Protein AF-A0A093ZU34-F1 (afdb_monomer_lite)

Structure (mmCIF, N/CA/C/O backbone):
data_AF-A0A093ZU34-F1
#
_entry.id   AF-A0A093ZU34-F1
#
loop_
_atom_site.group_PDB
_atom_site.id
_atom_site.type_symbol
_atom_site.label_atom_id
_atom_site.label_alt_id
_atom_site.label_comp_id
_atom_site.label_asym_id
_atom_site.label_entity_id
_atom_site.label_seq_id
_atom_site.pdbx_PDB_ins_code
_atom_site.Cartn_x
_atom_site.Cartn_y
_atom_site.Cartn_z
_atom_site.occupancy
_atom_site.B_iso_or_equiv
_atom_site.auth_seq_id
_atom_site.auth_comp_id
_atom_site.auth_asym_id
_atom_site.auth_atom_id
_atom_site.pdbx_PDB_model_num
ATOM 1 N N . MET A 1 1 ? 1.529 19.388 23.151 1.00 49.59 1 MET A N 1
ATOM 2 C CA . MET A 1 1 ? 1.560 17.909 23.102 1.00 49.59 1 MET A CA 1
ATOM 3 C C . MET A 1 1 ? 0.163 17.385 22.819 1.00 49.59 1 MET A C 1
ATOM 5 O O . MET A 1 1 ? -0.771 17.807 23.490 1.00 49.59 1 MET A O 1
ATOM 9 N N . LEU A 1 2 ? 0.013 16.500 21.832 1.00 63.00 2 LEU A N 1
ATOM 10 C CA . LEU A 1 2 ? -1.218 15.735 21.614 1.00 63.00 2 LEU A CA 1
ATOM 11 C C . LEU A 1 2 ? -1.224 14.551 22.593 1.00 63.00 2 LEU A C 1
ATOM 13 O O . LEU A 1 2 ? -0.247 13.815 22.662 1.00 63.00 2 LEU A O 1
ATOM 17 N N . LEU A 1 3 ? -2.292 14.383 23.375 1.00 73.50 3 LEU A N 1
ATOM 18 C CA . LEU A 1 3 ? -2.428 13.232 24.273 1.00 73.50 3 LEU A CA 1
ATOM 19 C C . LEU A 1 3 ? -2.745 11.971 23.445 1.00 73.50 3 LEU A C 1
ATOM 21 O O . LEU A 1 3 ? -3.706 12.021 22.672 1.00 73.50 3 LEU A O 1
ATOM 25 N N . PRO A 1 4 ? -2.044 10.834 23.637 1.00 73.69 4 PRO A N 1
ATOM 26 C CA . PRO A 1 4 ? -2.285 9.593 22.884 1.00 73.69 4 PRO A CA 1
ATOM 27 C C . PRO A 1 4 ? -3.744 9.119 22.922 1.00 73.69 4 PRO A C 1
ATOM 29 O O . PRO A 1 4 ? -4.279 8.611 21.942 1.00 73.69 4 PRO A O 1
ATOM 32 N N . GLN A 1 5 ? -4.435 9.365 24.039 1.00 78.44 5 GLN A N 1
ATOM 33 C CA . GLN A 1 5 ? -5.854 9.041 24.209 1.00 78.44 5 GLN A CA 1
ATOM 34 C C . GLN A 1 5 ? -6.761 9.748 23.190 1.00 78.44 5 GLN A C 1
ATOM 36 O O . GLN A 1 5 ? -7.778 9.188 22.793 1.00 78.44 5 GLN A O 1
ATOM 41 N N . ARG A 1 6 ? -6.395 10.956 22.736 1.00 77.88 6 ARG A N 1
ATOM 42 C CA . ARG A 1 6 ? -7.176 11.709 21.742 1.00 77.88 6 ARG A CA 1
ATOM 43 C C . ARG A 1 6 ? -7.011 11.140 20.335 1.00 77.88 6 ARG A C 1
ATOM 45 O O . ARG A 1 6 ? -7.951 11.210 19.553 1.00 77.88 6 ARG A O 1
ATOM 52 N N . LEU A 1 7 ? -5.854 10.550 20.031 1.00 84.81 7 LEU A N 1
ATOM 53 C CA . LEU A 1 7 ? -5.585 9.936 18.727 1.00 84.81 7 LEU A CA 1
ATOM 54 C C . LEU A 1 7 ? -6.383 8.639 18.536 1.00 84.81 7 LEU A C 1
ATOM 56 O O . LEU A 1 7 ? -6.856 8.367 17.438 1.00 84.81 7 LEU A O 1
ATOM 60 N N . ARG A 1 8 ? -6.673 7.912 19.625 1.00 86.94 8 ARG A N 1
ATOM 61 C CA . ARG A 1 8 ? -7.544 6.723 19.589 1.00 86.94 8 ARG A CA 1
ATOM 62 C C . ARG A 1 8 ? -8.969 7.011 19.119 1.00 86.94 8 ARG A C 1
ATOM 64 O O . ARG A 1 8 ? -9.646 6.088 18.684 1.00 86.94 8 ARG A O 1
ATOM 71 N N . GLY A 1 9 ? -9.450 8.248 19.237 1.00 89.00 9 GLY A N 1
ATOM 72 C CA . GLY A 1 9 ? -10.781 8.633 18.758 1.00 89.00 9 GLY A CA 1
ATOM 73 C C . GLY A 1 9 ? -10.846 8.901 17.251 1.00 89.00 9 GLY A C 1
ATOM 74 O O . GLY A 1 9 ? -11.939 9.057 16.714 1.00 89.00 9 GLY A O 1
ATOM 75 N N . VAL A 1 10 ? -9.700 8.976 16.570 1.00 92.31 10 VAL A N 1
ATOM 76 C CA . VAL A 1 10 ? -9.629 9.277 15.138 1.00 92.31 10 VAL A CA 1
ATOM 77 C C . VAL A 1 10 ? -10.095 8.065 14.335 1.00 92.31 10 VAL A C 1
ATOM 79 O O . VAL A 1 10 ? -9.565 6.967 14.484 1.00 92.31 10 VAL A O 1
ATOM 82 N N . GLN A 1 11 ? -11.083 8.286 13.470 1.00 94.38 11 GLN A N 1
ATOM 83 C CA . GLN A 1 11 ? -11.637 7.259 12.580 1.00 94.38 11 GLN A CA 1
ATOM 84 C C . GLN A 1 11 ? -11.192 7.430 11.124 1.00 94.38 11 GLN A C 1
ATOM 86 O O . GLN A 1 11 ? -11.234 6.467 10.363 1.00 94.38 11 GLN A O 1
ATOM 91 N N . THR A 1 12 ? -10.734 8.623 10.751 1.00 95.94 12 THR A N 1
ATOM 92 C CA . THR A 1 12 ? -10.265 8.941 9.401 1.00 95.94 12 THR A CA 1
ATOM 93 C C . THR A 1 12 ? -8.877 9.548 9.496 1.00 95.94 12 THR A C 1
ATOM 95 O O . THR A 1 12 ? -8.680 10.515 10.234 1.00 95.94 12 THR A O 1
ATOM 98 N N . LEU A 1 13 ? -7.924 8.982 8.763 1.00 94.75 13 LEU A N 1
ATOM 99 C CA . LEU A 1 13 ? -6.542 9.441 8.728 1.00 94.75 13 LEU A CA 1
ATOM 100 C C . LEU A 1 13 ? -6.095 9.579 7.273 1.00 94.75 13 LEU A C 1
ATOM 102 O O . LEU A 1 13 ? -6.147 8.616 6.516 1.00 94.75 13 LEU A O 1
ATOM 106 N N . GLU A 1 14 ? -5.629 10.771 6.910 1.00 94.12 14 GLU A N 1
ATOM 107 C CA . GLU A 1 14 ? -4.932 11.012 5.647 1.00 94.12 14 GLU A CA 1
ATOM 108 C C . GLU A 1 14 ? -3.441 11.206 5.937 1.00 94.12 14 GLU A C 1
ATOM 110 O O . GLU A 1 14 ? -3.052 12.029 6.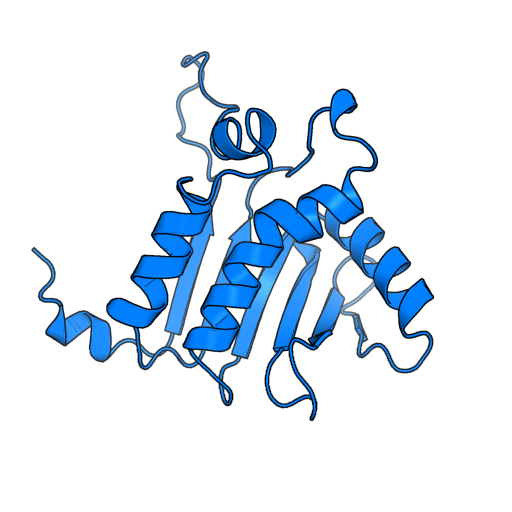771 1.00 94.12 14 GLU A O 1
ATOM 115 N N . MET A 1 15 ? -2.599 10.449 5.243 1.00 89.56 15 MET A N 1
ATOM 116 C CA . MET A 1 15 ? -1.149 10.499 5.349 1.00 89.56 15 MET A CA 1
ATOM 117 C C . MET A 1 15 ? -0.574 10.877 3.993 1.00 89.56 15 MET A C 1
ATOM 119 O O . MET A 1 15 ? -0.652 10.112 3.040 1.00 89.56 15 MET A O 1
ATOM 123 N N . ARG A 1 16 ? 0.040 12.055 3.902 1.00 86.12 16 ARG A N 1
ATOM 124 C CA . ARG A 1 16 ? 0.726 12.493 2.682 1.00 86.12 16 ARG A CA 1
ATOM 125 C C . ARG A 1 16 ? 2.221 12.340 2.848 1.00 86.12 16 ARG A C 1
ATOM 127 O O . ARG A 1 16 ? 2.819 12.998 3.701 1.00 86.12 16 ARG A O 1
ATOM 134 N N . TRP A 1 17 ? 2.819 11.480 2.043 1.00 78.88 17 TRP A N 1
ATOM 135 C CA . TRP A 1 17 ? 4.240 11.173 2.085 1.00 78.88 17 TRP A CA 1
ATOM 136 C C . TRP A 1 17 ? 4.959 11.747 0.880 1.00 78.88 17 TRP A C 1
ATOM 138 O O . TRP A 1 17 ? 4.371 11.992 -0.171 1.00 78.88 17 TRP A O 1
ATOM 148 N N . LEU A 1 18 ? 6.267 11.950 1.045 1.00 67.38 18 LEU A N 1
ATOM 149 C CA . LEU A 1 18 ? 7.165 12.431 -0.004 1.00 67.38 18 LEU A CA 1
ATOM 150 C C . LEU A 1 18 ? 6.857 13.871 -0.491 1.00 67.38 18 LEU A C 1
ATOM 152 O O . LEU A 1 18 ? 7.377 14.330 -1.508 1.00 67.38 18 LEU A O 1
ATOM 156 N N . LYS A 1 19 ? 6.053 14.638 0.252 1.00 58.34 19 LYS A N 1
ATOM 157 C CA . LYS A 1 19 ? 5.684 16.020 -0.092 1.00 58.34 19 LYS A CA 1
ATOM 158 C C . LYS A 1 19 ? 6.923 16.928 -0.216 1.00 58.34 19 LYS A C 1
ATOM 160 O O . LYS A 1 19 ? 7.860 16.827 0.567 1.00 58.34 19 LYS A O 1
ATOM 165 N N . LYS A 1 20 ? 6.936 17.858 -1.183 1.00 52.75 20 LYS A N 1
ATOM 166 C CA . LYS A 1 20 ? 7.977 18.908 -1.297 1.00 52.75 20 LYS A CA 1
ATOM 167 C C . LYS A 1 20 ? 8.019 19.790 -0.032 1.00 52.75 20 LYS A C 1
ATOM 169 O O . LYS A 1 20 ? 6.992 20.405 0.270 1.00 52.75 20 LYS A O 1
ATOM 174 N N . PRO A 1 21 ? 9.185 20.040 0.590 1.00 47.97 21 PRO A N 1
ATOM 175 C CA . PRO A 1 21 ? 9.426 21.346 1.189 1.00 47.97 21 PRO A CA 1
ATOM 176 C C . PRO A 1 21 ? 9.613 22.401 0.082 1.00 47.97 21 PRO A C 1
ATOM 178 O O . PRO A 1 21 ? 10.092 22.128 -1.013 1.00 47.97 21 PRO A O 1
ATOM 181 N N . ARG A 1 22 ? 9.183 23.637 0.320 1.00 46.94 22 ARG A N 1
ATOM 182 C CA . ARG A 1 22 ? 9.184 24.722 -0.681 1.00 46.94 22 ARG A CA 1
ATOM 183 C C . ARG A 1 22 ? 10.571 25.327 -0.983 1.00 46.94 22 ARG A C 1
ATOM 185 O O . ARG A 1 22 ? 10.622 26.412 -1.550 1.00 46.94 22 ARG A O 1
ATOM 192 N N . GLN A 1 23 ? 11.684 24.694 -0.616 1.00 50.88 23 GLN A N 1
ATOM 193 C CA . GLN A 1 23 ? 13.000 25.338 -0.706 1.00 50.88 23 GLN A CA 1
ATOM 194 C C . GLN A 1 23 ? 13.832 24.807 -1.874 1.00 50.88 23 GLN A C 1
ATOM 196 O O . GLN A 1 23 ? 14.176 23.636 -1.941 1.00 50.88 23 GLN A O 1
ATOM 201 N N . ALA A 1 24 ? 14.148 25.710 -2.801 1.00 45.97 24 ALA A N 1
ATOM 202 C CA . ALA A 1 24 ? 14.835 25.436 -4.060 1.00 45.97 24 ALA A CA 1
ATOM 203 C C . ALA A 1 24 ? 16.340 25.111 -3.922 1.00 45.97 24 ALA A C 1
ATOM 205 O O . ALA A 1 24 ? 16.986 24.891 -4.940 1.00 45.97 24 ALA A O 1
ATOM 206 N N . ASN A 1 25 ? 16.896 25.071 -2.702 1.00 53.72 25 ASN A N 1
ATOM 207 C CA . ASN A 1 25 ? 18.349 25.107 -2.484 1.00 53.72 25 ASN A CA 1
ATOM 208 C C . ASN A 1 25 ? 18.930 23.991 -1.595 1.00 53.72 25 ASN A C 1
ATOM 210 O O . ASN A 1 25 ? 20.126 24.035 -1.318 1.00 53.72 25 ASN A O 1
ATOM 214 N N . GLU A 1 26 ? 18.169 22.984 -1.152 1.00 46.97 26 GLU A N 1
ATOM 215 C CA . GLU A 1 26 ? 18.789 21.843 -0.457 1.00 46.97 26 GLU A CA 1
ATOM 216 C C . GLU A 1 26 ? 19.052 20.698 -1.442 1.00 46.97 26 GLU A C 1
ATOM 218 O O . GLU A 1 26 ? 18.139 20.109 -2.022 1.00 46.97 26 GLU A O 1
ATOM 223 N N . ALA A 1 27 ? 20.326 20.341 -1.595 1.00 48.09 27 ALA A N 1
ATOM 224 C CA . ALA A 1 27 ? 20.792 19.235 -2.433 1.00 48.09 27 ALA A CA 1
ATOM 225 C C . ALA A 1 27 ? 20.330 17.836 -1.950 1.00 48.09 27 ALA A C 1
ATOM 227 O O . ALA A 1 27 ? 20.627 16.836 -2.596 1.00 48.09 27 ALA A O 1
ATOM 228 N N . ASN A 1 28 ? 19.572 17.753 -0.849 1.00 45.06 28 ASN A N 1
ATOM 229 C CA . ASN A 1 28 ? 19.164 16.505 -0.192 1.00 45.06 28 ASN A CA 1
ATOM 230 C C . ASN A 1 28 ? 17.688 16.119 -0.437 1.00 45.06 28 ASN A C 1
ATOM 232 O O . ASN A 1 28 ? 17.114 15.293 0.267 1.00 45.06 28 ASN A O 1
ATOM 236 N N . PHE A 1 29 ? 17.053 16.696 -1.458 1.00 44.47 29 PHE A N 1
ATOM 237 C CA . PHE A 1 29 ? 15.609 16.595 -1.719 1.00 44.47 29 PHE A CA 1
ATOM 238 C C . PHE A 1 29 ? 15.112 15.290 -2.382 1.00 44.47 29 PHE A C 1
ATOM 240 O O . PHE A 1 29 ? 13.929 15.208 -2.740 1.00 44.47 29 PHE A O 1
ATOM 247 N N . MET A 1 30 ? 15.982 14.290 -2.572 1.00 49.81 30 MET A N 1
ATOM 248 C CA . MET A 1 30 ? 15.684 13.031 -3.281 1.00 49.81 30 MET A CA 1
ATOM 249 C C . MET A 1 30 ? 15.634 11.776 -2.385 1.00 49.81 30 MET A C 1
ATOM 251 O O . MET A 1 30 ? 15.515 10.672 -2.911 1.00 49.81 30 MET A O 1
ATOM 255 N N . TYR A 1 31 ? 15.688 11.909 -1.053 1.00 57.53 31 TYR A N 1
ATOM 256 C CA . TYR A 1 31 ? 16.133 10.799 -0.197 1.00 57.53 31 TYR A CA 1
ATOM 257 C C . TYR A 1 31 ? 15.112 10.093 0.701 1.00 57.53 31 TYR A C 1
ATOM 259 O O . TYR A 1 31 ? 15.497 9.167 1.401 1.00 57.53 31 TYR A O 1
ATOM 267 N N . ALA A 1 32 ? 13.818 10.409 0.657 1.00 59.44 32 ALA A N 1
ATOM 268 C CA . ALA A 1 32 ? 12.850 9.766 1.565 1.00 59.44 32 ALA A CA 1
ATOM 269 C C . ALA A 1 32 ? 12.710 8.231 1.389 1.00 59.44 32 ALA A C 1
ATOM 271 O O . ALA A 1 32 ? 12.126 7.555 2.227 1.00 59.44 32 ALA A O 1
ATOM 272 N N . LEU A 1 33 ? 13.262 7.669 0.308 1.00 74.94 33 LEU A N 1
ATOM 273 C CA . LEU A 1 33 ? 13.387 6.224 0.089 1.00 74.94 33 LEU A CA 1
ATOM 274 C C . LEU A 1 33 ? 14.848 5.787 -0.109 1.00 74.94 33 LEU A C 1
ATOM 276 O O . LEU A 1 33 ? 15.095 4.647 -0.484 1.00 74.94 33 LEU A O 1
ATOM 280 N N . GLN A 1 34 ? 15.825 6.676 0.106 1.00 75.81 34 GLN A N 1
ATOM 281 C CA . GLN A 1 34 ? 17.238 6.373 -0.129 1.00 75.81 34 GLN A CA 1
ATOM 282 C C . GLN A 1 34 ? 17.708 5.220 0.737 1.00 75.81 34 GLN A C 1
ATOM 284 O O . GLN A 1 34 ? 18.379 4.340 0.215 1.00 75.81 34 GLN A O 1
ATOM 289 N N . ASP A 1 35 ? 17.324 5.202 2.011 1.00 78.06 35 ASP A N 1
ATOM 290 C CA . ASP A 1 35 ? 17.702 4.127 2.926 1.00 78.06 35 ASP A CA 1
ATOM 291 C C . ASP A 1 35 ? 17.144 2.783 2.442 1.00 78.06 35 ASP A C 1
ATOM 293 O O . ASP A 1 35 ? 17.866 1.792 2.404 1.00 78.06 35 ASP A O 1
ATOM 297 N N . LEU A 1 36 ? 15.902 2.775 1.938 1.00 82.62 36 LEU A N 1
ATOM 298 C CA . LEU A 1 36 ? 15.276 1.596 1.325 1.00 82.62 36 LEU A CA 1
ATOM 299 C C . LEU A 1 36 ? 15.960 1.171 0.018 1.00 82.62 36 LEU A C 1
ATOM 301 O O . LEU A 1 36 ? 16.026 -0.014 -0.295 1.00 82.62 36 LEU A O 1
ATOM 305 N N . TRP A 1 37 ? 16.459 2.120 -0.773 1.00 84.50 37 TRP A N 1
ATOM 306 C CA . TRP A 1 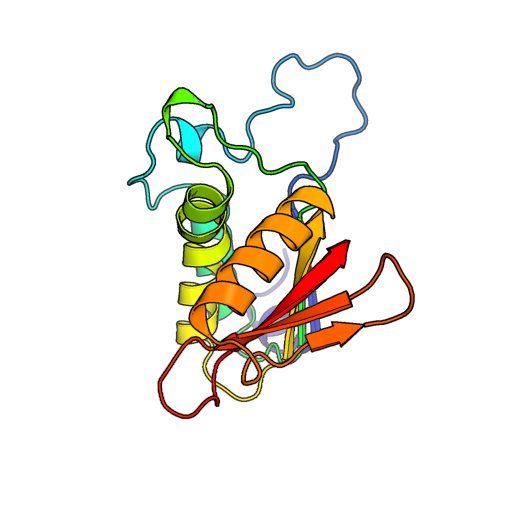37 ? 17.195 1.816 -2.002 1.00 84.50 37 TRP A CA 1
ATOM 307 C C . TRP A 1 37 ? 18.643 1.389 -1.744 1.00 84.50 37 TRP A C 1
ATOM 309 O O . TRP A 1 37 ? 19.212 0.643 -2.542 1.00 84.50 37 TRP A O 1
ATOM 319 N N . ALA A 1 38 ? 19.260 1.900 -0.679 1.00 84.50 38 ALA A N 1
ATOM 320 C CA . ALA A 1 38 ? 20.616 1.568 -0.269 1.00 84.50 38 ALA A CA 1
ATOM 321 C C . ALA A 1 38 ? 20.664 0.171 0.352 1.00 84.50 38 ALA A C 1
ATOM 323 O O . ALA A 1 38 ? 21.549 -0.611 0.006 1.00 84.50 38 ALA A O 1
ATOM 324 N N . ASP A 1 39 ? 19.679 -0.148 1.193 1.00 87.06 39 ASP A N 1
ATOM 325 C CA . ASP A 1 39 ? 19.483 -1.462 1.787 1.00 87.06 39 ASP A CA 1
ATOM 326 C C . ASP A 1 39 ? 18.024 -1.928 1.608 1.00 87.06 39 ASP A C 1
ATOM 328 O O . ASP A 1 39 ? 17.173 -1.667 2.457 1.00 87.06 39 ASP A O 1
ATOM 332 N N . PRO A 1 40 ? 17.720 -2.679 0.533 1.00 85.38 40 PRO A N 1
ATOM 333 C CA . PRO A 1 40 ? 16.405 -3.283 0.303 1.00 85.38 40 PRO A CA 1
ATOM 334 C C . PRO A 1 40 ? 15.925 -4.259 1.383 1.00 85.38 40 PRO A C 1
ATOM 336 O O . PRO A 1 40 ? 14.792 -4.730 1.300 1.00 85.38 40 PRO A O 1
ATOM 339 N N . THR A 1 41 ? 16.782 -4.636 2.334 1.00 87.19 41 THR A N 1
ATOM 340 C CA . THR A 1 41 ? 16.431 -5.533 3.441 1.00 87.19 41 THR A CA 1
ATOM 341 C C . THR A 1 41 ? 16.148 -4.785 4.739 1.00 87.19 41 THR A C 1
ATOM 343 O O . THR A 1 41 ? 15.702 -5.402 5.707 1.00 87.19 41 THR A O 1
ATOM 346 N N . THR A 1 42 ? 16.352 -3.463 4.763 1.00 87.81 42 THR A N 1
ATOM 347 C CA . THR A 1 42 ? 16.112 -2.663 5.961 1.00 87.81 42 THR A CA 1
ATOM 348 C C . THR A 1 42 ? 14.638 -2.657 6.344 1.00 87.81 42 THR A C 1
ATOM 350 O O . THR A 1 42 ? 13.752 -2.418 5.522 1.00 87.81 42 THR A O 1
ATOM 353 N N . THR A 1 43 ? 14.383 -2.850 7.634 1.00 87.06 43 THR A N 1
ATOM 354 C CA . THR A 1 43 ? 13.077 -2.631 8.271 1.00 87.06 43 THR A CA 1
ATOM 355 C C . THR A 1 43 ? 13.063 -1.354 9.115 1.00 87.06 43 THR A C 1
ATOM 357 O O . THR A 1 43 ? 12.123 -1.106 9.878 1.00 87.06 43 THR A O 1
ATOM 360 N N . ASP A 1 44 ? 14.128 -0.556 9.026 1.00 85.31 44 ASP A N 1
ATOM 361 C CA . ASP A 1 44 ? 14.337 0.661 9.805 1.00 85.31 44 ASP A CA 1
ATOM 362 C C . ASP A 1 44 ? 14.427 1.887 8.893 1.00 85.31 44 ASP A C 1
ATOM 364 O O . ASP A 1 44 ? 15.425 2.595 8.834 1.00 85.31 44 ASP A O 1
ATOM 368 N N . SER A 1 45 ? 13.362 2.107 8.124 1.00 84.06 45 SER A N 1
ATOM 369 C CA . SER A 1 45 ? 13.174 3.323 7.332 1.00 84.06 45 SER A CA 1
ATOM 370 C C . SER A 1 45 ? 11.991 4.135 7.853 1.00 84.06 45 SER A C 1
ATOM 372 O O . SER A 1 45 ? 11.141 3.616 8.584 1.00 84.06 45 SER A O 1
ATOM 374 N N . GLU A 1 46 ? 11.880 5.396 7.430 1.00 81.19 46 GLU A N 1
ATOM 375 C CA . GLU A 1 46 ? 10.735 6.250 7.777 1.00 81.19 46 GLU A CA 1
ATOM 376 C C . GLU A 1 46 ? 9.393 5.606 7.400 1.00 81.19 46 GLU A C 1
ATOM 378 O O . GLU A 1 46 ? 8.437 5.674 8.171 1.00 81.19 46 GLU A O 1
ATOM 383 N N . VAL A 1 47 ? 9.333 4.911 6.257 1.00 84.19 47 VAL A N 1
ATOM 384 C CA . VAL A 1 47 ? 8.146 4.156 5.822 1.00 84.19 47 VAL A CA 1
ATOM 385 C C . VAL A 1 47 ? 7.768 3.100 6.859 1.00 84.19 47 VAL A C 1
ATOM 387 O O . VAL A 1 47 ? 6.614 3.043 7.285 1.00 84.19 47 VAL A O 1
ATOM 390 N N . HIS A 1 48 ? 8.733 2.299 7.317 1.00 89.19 48 HIS A N 1
ATOM 391 C CA . HIS A 1 48 ? 8.487 1.277 8.333 1.00 89.19 48 HIS A CA 1
ATOM 392 C C . HIS A 1 48 ? 8.106 1.891 9.682 1.00 89.19 48 HIS A C 1
ATOM 394 O O . HIS A 1 48 ? 7.185 1.409 10.338 1.00 89.19 48 HIS A O 1
ATOM 400 N N . ALA A 1 49 ? 8.777 2.968 10.09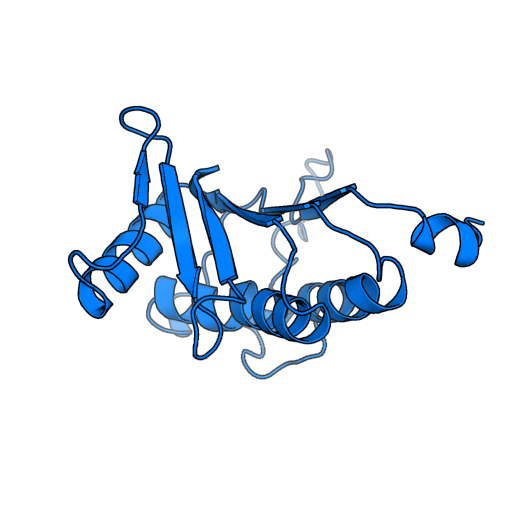5 1.00 87.94 49 ALA A N 1
ATOM 401 C CA . ALA A 1 49 ? 8.467 3.665 11.337 1.00 87.94 49 ALA A CA 1
ATOM 402 C C . ALA A 1 49 ? 7.028 4.200 11.334 1.00 87.94 49 ALA A C 1
ATOM 404 O O . ALA A 1 49 ? 6.289 3.986 12.294 1.00 87.94 49 ALA A O 1
ATOM 405 N N . LEU A 1 50 ? 6.594 4.823 10.236 1.00 85.44 50 LEU A N 1
ATOM 406 C CA . LEU A 1 50 ? 5.223 5.307 10.085 1.00 85.44 50 LEU A CA 1
ATOM 407 C C . LEU A 1 50 ? 4.215 4.153 10.103 1.00 85.44 50 LEU A C 1
ATOM 409 O O . LEU A 1 50 ? 3.221 4.229 10.824 1.00 85.44 50 LEU A O 1
ATOM 413 N N . CYS A 1 51 ? 4.507 3.064 9.390 1.00 91.88 51 CYS A N 1
ATOM 414 C CA . CYS A 1 51 ? 3.674 1.861 9.379 1.00 91.88 51 CYS A CA 1
ATOM 415 C C . CYS A 1 51 ? 3.541 1.211 10.771 1.00 91.88 51 CYS A C 1
ATOM 417 O O . CYS A 1 51 ? 2.492 0.653 11.080 1.00 91.88 51 CYS A O 1
ATOM 419 N N . ARG A 1 52 ? 4.555 1.329 11.644 1.00 91.75 52 ARG A N 1
ATOM 420 C CA . ARG A 1 52 ? 4.480 0.891 13.053 1.00 91.75 52 ARG A CA 1
ATOM 421 C C . ARG A 1 52 ? 3.643 1.831 13.925 1.00 91.75 52 ARG A C 1
ATOM 423 O O . ARG A 1 52 ? 2.845 1.373 14.735 1.00 91.75 52 ARG A O 1
ATOM 430 N N . VAL A 1 53 ? 3.787 3.144 13.743 1.00 91.19 53 VAL A N 1
ATOM 431 C CA . VAL A 1 53 ? 3.114 4.153 14.583 1.00 91.19 53 VAL A CA 1
ATOM 432 C C . VAL A 1 53 ? 1.602 4.187 14.360 1.00 91.19 53 VAL A C 1
ATOM 434 O O . VAL A 1 53 ? 0.850 4.447 15.303 1.00 91.19 53 VAL A O 1
ATOM 437 N N . VAL A 1 54 ? 1.139 3.940 13.130 1.00 92.62 54 VAL A N 1
ATOM 438 C CA . VAL A 1 54 ? -0.290 4.001 12.784 1.00 92.62 54 VAL A CA 1
ATOM 439 C C . VAL A 1 54 ? -1.160 3.073 13.643 1.00 92.62 54 VAL A C 1
ATOM 441 O O . VAL A 1 54 ? -2.074 3.589 14.290 1.00 92.62 54 VAL A O 1
ATOM 444 N N . PRO A 1 55 ? -0.914 1.752 13.718 1.00 93.06 55 PRO A N 1
ATOM 445 C CA . PRO A 1 55 ? -1.744 0.850 14.514 1.00 93.06 55 PRO A CA 1
ATOM 446 C C . PRO A 1 55 ? -1.674 1.153 16.016 1.00 93.06 55 PRO A C 1
ATOM 448 O O . PRO A 1 55 ? -2.675 1.004 16.715 1.00 93.06 55 PRO A O 1
ATOM 451 N N . GLU A 1 56 ? -0.532 1.632 16.516 1.00 91.81 56 GLU A N 1
ATOM 452 C CA . GLU A 1 56 ? -0.358 1.988 17.929 1.00 91.81 56 GLU A CA 1
ATOM 453 C C . GLU A 1 56 ? -1.129 3.261 18.315 1.00 91.81 56 GLU A C 1
ATOM 455 O O . GLU A 1 56 ? -1.775 3.327 19.367 1.00 91.81 56 GLU A O 1
ATOM 460 N N . SER A 1 57 ? -1.065 4.285 17.461 1.00 92.00 57 SER A N 1
ATOM 461 C CA . SER A 1 57 ? -1.605 5.619 17.753 1.00 92.00 57 SER A CA 1
ATOM 462 C C . SER A 1 57 ? -3.055 5.791 17.304 1.00 92.00 57 SER A C 1
ATOM 464 O O . SER A 1 57 ? -3.816 6.516 17.951 1.00 92.00 57 SER A O 1
ATOM 466 N N . PHE A 1 58 ? -3.453 5.110 16.228 1.00 93.00 58 PHE A N 1
ATOM 467 C CA . PHE A 1 58 ? -4.761 5.228 15.579 1.00 93.00 58 PHE A CA 1
ATOM 468 C C . PHE A 1 58 ? -5.459 3.861 15.431 1.00 93.00 58 PHE A C 1
ATOM 470 O O . PHE A 1 58 ? -5.913 3.511 14.340 1.00 93.00 58 PHE A O 1
ATOM 477 N N . PRO A 1 59 ? -5.612 3.074 16.514 1.00 91.62 59 PRO A N 1
ATOM 478 C CA . PRO A 1 59 ? -6.129 1.702 16.428 1.00 91.62 59 PRO A CA 1
ATOM 479 C C . PRO A 1 59 ? -7.558 1.611 15.863 1.00 91.62 59 PRO A C 1
ATOM 481 O O . PRO A 1 59 ? -7.948 0.593 15.286 1.00 91.62 59 PRO A O 1
ATOM 484 N N . ASN A 1 60 ? -8.338 2.688 16.011 1.00 92.44 60 ASN A N 1
ATOM 485 C CA . ASN A 1 60 ? -9.737 2.773 15.593 1.00 92.44 60 ASN A CA 1
ATOM 486 C C . ASN A 1 60 ? -9.928 3.445 14.226 1.00 92.44 60 ASN A C 1
ATOM 488 O O . ASN A 1 60 ? -11.064 3.771 13.867 1.00 92.44 60 ASN A O 1
ATOM 492 N N . VAL A 1 61 ? -8.846 3.661 13.468 1.00 94.31 61 VAL A N 1
ATOM 493 C CA . VAL A 1 61 ? -8.955 4.178 12.105 1.00 94.31 61 VAL A CA 1
ATOM 494 C C . VAL A 1 61 ? -9.771 3.203 11.255 1.00 94.31 61 VAL A C 1
ATOM 496 O O . VAL A 1 61 ? -9.510 1.999 11.236 1.00 94.31 61 VAL A O 1
ATOM 499 N N . ARG A 1 62 ? -10.796 3.732 10.589 1.00 94.00 62 ARG A N 1
ATOM 500 C CA . ARG A 1 62 ? -11.691 3.016 9.672 1.00 94.00 62 ARG A CA 1
ATOM 501 C C . ARG A 1 62 ? -11.426 3.391 8.225 1.00 94.00 62 ARG A C 1
ATOM 503 O O . ARG A 1 62 ? -11.552 2.530 7.366 1.00 94.00 62 ARG A O 1
ATOM 510 N N . GLN A 1 63 ? -11.050 4.644 7.980 1.00 96.19 63 GLN A N 1
ATOM 511 C CA . GLN A 1 63 ? -10.651 5.133 6.668 1.00 96.19 63 GLN A CA 1
ATOM 512 C C . GLN A 1 63 ? -9.208 5.632 6.725 1.00 96.19 63 GLN A C 1
ATOM 514 O O . GLN A 1 63 ? -8.897 6.544 7.495 1.00 96.19 63 GLN A O 1
ATOM 519 N N . LEU A 1 64 ? -8.344 5.023 5.918 1.00 95.88 64 LEU A N 1
ATOM 520 C CA . LEU A 1 64 ? -6.928 5.355 5.834 1.00 95.88 64 LEU A CA 1
ATOM 521 C C . LEU A 1 64 ? -6.550 5.674 4.390 1.00 95.88 64 LEU A C 1
ATOM 523 O O . LEU A 1 64 ? -6.459 4.774 3.556 1.00 95.88 64 LEU A O 1
ATOM 527 N N . ASP A 1 65 ? -6.282 6.945 4.123 1.00 95.62 65 ASP A N 1
ATOM 528 C CA . ASP A 1 65 ? -5.840 7.416 2.816 1.00 95.62 65 ASP A CA 1
ATOM 529 C C . ASP A 1 65 ? -4.341 7.741 2.884 1.00 95.62 65 ASP A C 1
ATOM 531 O O . ASP A 1 65 ? -3.912 8.590 3.662 1.00 95.62 65 ASP A O 1
ATOM 535 N N . ILE A 1 66 ? -3.524 7.054 2.089 1.00 93.06 66 ILE A N 1
ATOM 536 C CA . ILE A 1 66 ? -2.074 7.259 2.004 1.00 93.06 66 ILE A CA 1
ATOM 537 C C . ILE A 1 66 ? -1.763 7.798 0.617 1.00 93.06 66 ILE A C 1
ATOM 539 O O . ILE A 1 66 ? -2.048 7.148 -0.382 1.00 93.06 66 ILE A O 1
ATOM 543 N N . VAL A 1 67 ? -1.166 8.980 0.539 1.00 91.25 67 VAL A N 1
ATOM 544 C CA . VAL A 1 67 ? -0.812 9.633 -0.722 1.00 91.25 67 VAL A CA 1
ATOM 545 C C . VAL A 1 67 ? 0.701 9.659 -0.862 1.00 91.25 67 VAL A C 1
ATOM 547 O O . VAL A 1 67 ? 1.391 10.289 -0.060 1.00 91.25 67 VAL A O 1
ATOM 550 N N . LEU A 1 68 ? 1.223 8.994 -1.891 1.00 87.38 68 LEU A N 1
ATOM 551 C CA . LEU A 1 68 ? 2.643 9.007 -2.232 1.00 87.38 68 LEU A CA 1
ATOM 552 C C . LEU A 1 68 ? 2.901 10.115 -3.271 1.00 87.38 68 LEU A C 1
ATOM 554 O O . LEU A 1 68 ? 2.883 9.870 -4.473 1.00 87.38 68 LEU A O 1
ATOM 558 N N . ASP A 1 69 ? 3.151 11.348 -2.806 1.00 75.50 69 ASP A N 1
ATOM 559 C CA . ASP A 1 69 ? 3.220 12.566 -3.646 1.00 75.50 69 ASP A CA 1
ATOM 560 C C . ASP A 1 69 ? 4.454 12.620 -4.596 1.00 75.50 69 ASP A C 1
ATOM 562 O O . ASP A 1 69 ? 4.603 13.569 -5.373 1.00 75.50 69 ASP A O 1
ATOM 566 N N . ARG A 1 70 ? 5.388 11.654 -4.549 1.00 72.62 70 ARG A N 1
ATOM 567 C CA . ARG A 1 70 ? 6.581 11.616 -5.426 1.00 72.62 70 ARG A CA 1
ATOM 568 C C . ARG A 1 70 ? 6.654 10.341 -6.233 1.00 72.62 70 ARG A C 1
ATOM 570 O O . ARG A 1 70 ? 6.154 9.293 -5.845 1.00 72.62 70 ARG A O 1
ATOM 577 N N . PHE A 1 71 ? 7.397 10.445 -7.331 1.00 66.44 71 PHE A N 1
ATOM 578 C CA . PHE A 1 71 ? 7.788 9.296 -8.121 1.00 66.44 71 PHE A CA 1
ATOM 579 C C . PHE A 1 71 ? 8.641 8.338 -7.287 1.00 66.44 71 PHE A C 1
ATOM 581 O O . PHE A 1 71 ? 9.761 8.659 -6.887 1.00 66.44 71 PHE A O 1
ATOM 588 N N . VAL A 1 72 ? 8.077 7.164 -7.034 1.00 66.69 72 VAL A N 1
ATOM 589 C CA . VAL A 1 72 ? 8.749 6.036 -6.408 1.00 66.69 72 VAL A CA 1
ATOM 590 C C . VAL A 1 72 ? 9.388 5.233 -7.534 1.00 66.69 72 VAL A C 1
ATOM 592 O O . VAL A 1 72 ? 8.762 4.335 -8.084 1.00 66.69 72 VAL A O 1
ATOM 595 N N . SER A 1 73 ? 10.613 5.584 -7.923 1.00 71.25 73 SER A N 1
ATOM 596 C CA . SER A 1 73 ? 11.393 4.732 -8.820 1.00 71.25 73 SER A CA 1
ATOM 597 C C . SER A 1 73 ? 12.669 4.296 -8.128 1.00 71.25 73 SER A C 1
ATOM 599 O O . SER A 1 73 ? 13.466 5.156 -7.740 1.00 71.25 73 SER A O 1
ATOM 601 N N . PRO A 1 74 ? 12.880 2.984 -7.973 1.00 76.00 74 PRO A N 1
ATOM 602 C CA . PRO A 1 74 ? 14.151 2.474 -7.509 1.00 76.00 74 PRO A CA 1
ATOM 603 C C . PRO A 1 74 ? 15.248 2.755 -8.546 1.00 76.00 74 PRO A C 1
ATOM 605 O O . PRO A 1 74 ? 14.960 2.908 -9.739 1.00 76.00 74 PRO A O 1
ATOM 608 N N . PRO A 1 75 ? 16.518 2.798 -8.114 1.00 79.00 75 PRO A N 1
ATOM 609 C CA . PRO A 1 75 ? 17.660 2.752 -9.017 1.00 79.00 75 PRO A CA 1
ATOM 610 C C . PRO A 1 75 ? 17.638 1.493 -9.898 1.00 79.00 75 PRO A C 1
ATOM 612 O O . PRO A 1 75 ? 17.399 0.401 -9.387 1.00 79.00 75 PRO A O 1
ATOM 615 N N . GLU A 1 76 ? 17.993 1.623 -11.181 1.00 79.38 76 GLU A N 1
ATOM 616 C CA . GLU A 1 76 ? 18.005 0.513 -12.161 1.00 79.38 76 GLU A CA 1
ATOM 617 C C . GLU A 1 76 ? 18.797 -0.715 -11.687 1.00 79.38 76 GLU A C 1
ATOM 619 O O . GLU A 1 76 ? 18.412 -1.854 -11.934 1.00 79.38 76 GLU A O 1
ATOM 624 N N . LYS A 1 77 ? 19.880 -0.494 -10.929 1.00 81.25 77 LYS A N 1
ATOM 625 C CA . LYS A 1 77 ? 20.720 -1.555 -10.348 1.00 81.25 77 LYS A CA 1
ATOM 626 C C . LYS A 1 77 ? 19.972 -2.523 -9.420 1.00 81.25 77 LYS A C 1
ATOM 628 O O . LYS A 1 77 ? 20.502 -3.588 -9.127 1.00 81.25 77 LYS A O 1
ATOM 633 N N . LEU A 1 78 ? 18.796 -2.143 -8.913 1.00 78.19 78 LEU A N 1
ATOM 634 C CA . LEU A 1 78 ? 17.983 -2.995 -8.044 1.00 78.19 78 LEU A CA 1
ATOM 635 C C . LEU A 1 78 ? 17.078 -3.956 -8.834 1.00 78.19 78 LEU A C 1
ATOM 637 O O . LEU A 1 78 ? 16.512 -4.865 -8.225 1.00 78.19 78 LEU A O 1
ATOM 641 N N . GLY A 1 79 ? 16.963 -3.784 -10.157 1.00 83.31 79 GLY A N 1
ATOM 642 C CA . GLY A 1 79 ? 16.140 -4.607 -11.044 1.00 83.31 79 GLY A CA 1
ATOM 643 C C . GLY A 1 79 ? 14.874 -3.897 -11.529 1.00 83.31 79 GLY A C 1
ATOM 644 O O . GLY A 1 79 ? 14.833 -2.673 -11.652 1.00 83.31 79 GLY A O 1
ATOM 645 N N . GLU A 1 80 ? 13.834 -4.681 -11.823 1.00 85.94 80 GLU A N 1
ATOM 646 C CA . GLU A 1 80 ? 12.572 -4.163 -12.357 1.00 85.94 80 GLU A CA 1
ATOM 647 C C . GLU A 1 80 ? 11.854 -3.244 -11.350 1.00 85.94 80 GLU A C 1
ATOM 649 O O . GLU A 1 80 ? 11.575 -3.669 -10.224 1.00 85.94 80 GLU A O 1
ATOM 654 N N . PRO A 1 81 ? 11.493 -2.005 -11.740 1.00 85.12 81 PRO A N 1
ATOM 655 C CA . PRO A 1 81 ? 10.935 -1.024 -10.816 1.00 85.12 81 PRO A CA 1
ATOM 656 C C . PRO A 1 81 ? 9.680 -1.479 -10.073 1.00 85.12 81 PRO A C 1
ATOM 658 O O . PRO A 1 81 ? 9.571 -1.279 -8.866 1.00 85.12 81 PRO A O 1
ATOM 661 N N . ILE A 1 82 ? 8.737 -2.099 -10.781 1.00 90.62 82 ILE A N 1
ATOM 662 C CA . ILE A 1 82 ? 7.401 -2.393 -10.255 1.00 90.62 82 ILE A CA 1
ATOM 663 C C . ILE A 1 82 ? 7.436 -3.427 -9.114 1.00 90.62 82 ILE A C 1
ATOM 665 O O . ILE A 1 82 ? 6.947 -3.096 -8.029 1.00 90.62 82 ILE A O 1
ATOM 669 N N . PRO A 1 83 ? 8.076 -4.607 -9.266 1.00 90.56 83 PRO A N 1
ATOM 670 C CA . PRO A 1 83 ? 8.240 -5.549 -8.155 1.00 90.56 83 PRO A CA 1
ATOM 671 C C . PRO A 1 83 ? 8.959 -4.954 -6.938 1.00 90.56 83 PRO A C 1
ATOM 673 O O . PRO A 1 83 ? 8.653 -5.284 -5.792 1.00 90.56 83 PRO A O 1
ATOM 676 N N . ILE A 1 84 ? 9.927 -4.063 -7.165 1.00 88.88 84 ILE A N 1
ATOM 677 C CA . ILE A 1 84 ? 10.684 -3.431 -6.081 1.00 88.88 84 ILE A CA 1
ATOM 678 C C . ILE A 1 84 ? 9.808 -2.449 -5.303 1.00 88.88 84 ILE A C 1
ATOM 680 O O . ILE A 1 84 ? 9.850 -2.453 -4.075 1.00 88.88 84 ILE A O 1
ATOM 684 N N . VAL A 1 85 ? 9.011 -1.625 -5.990 1.00 89.19 85 VAL A N 1
ATOM 685 C CA . VAL A 1 85 ? 8.059 -0.715 -5.336 1.00 89.19 85 VAL A CA 1
ATOM 686 C C . VAL A 1 85 ? 7.031 -1.497 -4.532 1.00 89.19 85 VAL A C 1
ATOM 688 O O . VAL A 1 85 ? 6.772 -1.164 -3.374 1.00 89.19 85 VAL A O 1
ATOM 691 N N . GLU A 1 86 ? 6.480 -2.557 -5.122 1.00 91.56 86 GLU A N 1
ATOM 692 C CA . GLU A 1 86 ? 5.531 -3.422 -4.432 1.00 91.56 86 GLU A CA 1
ATOM 693 C C . GLU A 1 86 ? 6.133 -3.997 -3.147 1.00 91.56 86 GLU A C 1
ATOM 695 O O . GLU A 1 86 ? 5.523 -3.915 -2.084 1.00 91.56 86 GLU A O 1
ATOM 700 N N . ARG A 1 87 ? 7.364 -4.506 -3.209 1.00 90.88 87 ARG A N 1
ATOM 701 C CA . ARG A 1 87 ? 8.016 -5.099 -2.04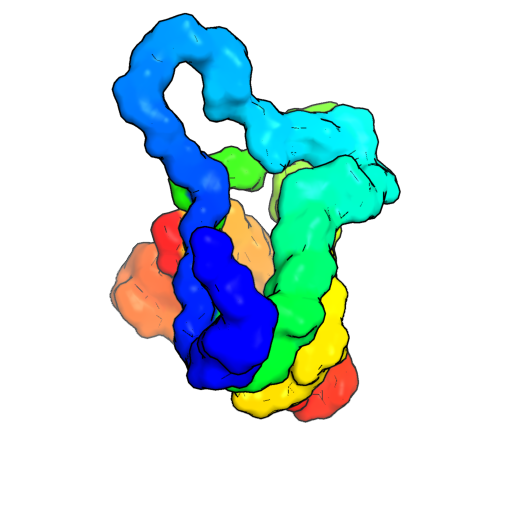2 1.00 90.88 87 ARG A CA 1
ATOM 702 C C . ARG A 1 87 ? 8.420 -4.067 -0.986 1.00 90.88 87 ARG A C 1
ATOM 704 O O . ARG A 1 87 ? 8.158 -4.279 0.190 1.00 90.88 87 ARG A O 1
ATOM 711 N N . LEU A 1 88 ? 9.101 -2.990 -1.381 1.00 88.94 88 LEU A N 1
ATOM 712 C CA . LEU A 1 88 ? 9.797 -2.098 -0.441 1.00 88.94 88 LEU A CA 1
ATOM 713 C C . LEU A 1 88 ? 8.945 -0.930 0.055 1.00 88.94 88 LEU A C 1
ATOM 715 O O . LEU A 1 88 ? 9.245 -0.364 1.103 1.00 88.94 88 LEU A O 1
ATOM 719 N N . VAL A 1 89 ? 7.910 -0.549 -0.693 1.00 89.00 89 VAL A N 1
ATOM 720 C CA . VAL A 1 89 ? 7.039 0.578 -0.332 1.00 89.00 89 VAL A CA 1
ATOM 721 C C . VAL A 1 89 ? 5.653 0.095 0.050 1.00 89.00 89 VAL A C 1
ATOM 723 O O . VAL A 1 89 ? 5.148 0.494 1.097 1.00 89.00 89 VAL A O 1
ATOM 726 N N . LEU A 1 90 ? 5.048 -0.780 -0.758 1.00 92.69 90 LEU A N 1
ATOM 727 C CA . LEU A 1 90 ? 3.729 -1.317 -0.428 1.00 92.69 90 LEU A CA 1
ATOM 728 C C . LEU A 1 90 ? 3.817 -2.403 0.650 1.00 92.69 90 LEU A C 1
ATOM 730 O O . LEU A 1 90 ? 2.985 -2.400 1.545 1.00 92.69 90 LEU A O 1
ATOM 734 N N . GLY A 1 91 ? 4.851 -3.250 0.652 1.00 93.50 91 GLY A N 1
ATOM 735 C CA . GLY A 1 91 ? 5.052 -4.295 1.667 1.00 93.50 91 GLY A CA 1
ATOM 736 C C . GLY A 1 91 ? 4.866 -3.822 3.121 1.00 93.50 91 GLY A C 1
ATOM 737 O O . GLY A 1 91 ? 4.016 -4.374 3.819 1.00 93.50 91 GLY A O 1
ATOM 738 N N . PRO A 1 92 ? 5.549 -2.755 3.577 1.00 93.31 92 PRO A N 1
ATOM 739 C CA . PRO A 1 92 ? 5.358 -2.227 4.932 1.00 93.31 92 PRO A CA 1
ATOM 740 C C . PRO A 1 92 ? 3.936 -1.715 5.210 1.00 93.31 92 PRO A C 1
ATOM 742 O O . PRO A 1 92 ? 3.420 -1.880 6.317 1.00 93.31 92 PRO A O 1
ATOM 745 N N . ILE A 1 93 ? 3.281 -1.116 4.206 1.00 93.94 93 ILE A N 1
ATOM 746 C CA . ILE A 1 93 ? 1.877 -0.686 4.302 1.00 93.94 93 ILE A CA 1
ATOM 747 C C . ILE A 1 93 ? 0.979 -1.915 4.466 1.00 93.94 93 ILE A C 1
ATOM 749 O O . ILE A 1 93 ? 0.063 -1.917 5.283 1.00 93.94 93 ILE A O 1
ATOM 753 N N . GLU A 1 94 ? 1.255 -2.984 3.730 1.00 95.38 94 GLU A N 1
ATOM 754 C CA . GLU A 1 94 ? 0.502 -4.232 3.806 1.00 95.38 94 GLU A CA 1
ATOM 755 C C . GLU A 1 94 ? 0.649 -4.907 5.165 1.00 95.38 94 GLU A C 1
ATOM 757 O O . GLU A 1 94 ? -0.347 -5.360 5.727 1.00 95.38 94 GLU A O 1
ATOM 762 N N . ASP A 1 95 ? 1.855 -4.920 5.732 1.00 94.50 95 ASP A N 1
ATOM 763 C CA . ASP A 1 95 ? 2.092 -5.424 7.086 1.00 94.50 95 ASP A CA 1
ATOM 764 C C . ASP A 1 95 ? 1.315 -4.618 8.129 1.00 94.50 95 ASP A C 1
ATOM 766 O O . ASP A 1 95 ? 0.638 -5.191 8.985 1.00 94.50 95 ASP A O 1
ATOM 770 N N . MET A 1 96 ? 1.317 -3.290 8.012 1.00 95.19 96 MET A N 1
ATOM 771 C CA . MET A 1 96 ? 0.493 -2.422 8.852 1.00 95.19 96 MET A CA 1
ATOM 772 C C . MET A 1 96 ? -1.003 -2.743 8.720 1.00 95.19 96 MET A C 1
ATOM 774 O O . MET A 1 96 ? -1.707 -2.821 9.729 1.00 95.19 96 MET A O 1
ATOM 778 N N . LEU A 1 97 ? -1.509 -2.945 7.501 1.00 94.19 97 LEU A N 1
ATOM 779 C CA . LEU A 1 97 ? -2.915 -3.290 7.275 1.00 94.19 97 LEU A CA 1
ATOM 780 C C . LEU A 1 97 ? -3.279 -4.659 7.858 1.00 94.19 97 LEU A C 1
ATOM 782 O O . LEU A 1 97 ? -4.369 -4.810 8.412 1.00 94.19 97 LEU A O 1
ATOM 786 N N . ARG A 1 98 ? -2.363 -5.635 7.807 1.00 93.12 98 ARG A N 1
ATOM 787 C CA . ARG A 1 98 ? -2.538 -6.935 8.476 1.00 93.12 98 ARG A CA 1
ATOM 788 C C . ARG A 1 98 ? -2.652 -6.777 9.993 1.00 93.12 98 ARG A C 1
ATOM 790 O O . ARG A 1 98 ? -3.502 -7.427 10.594 1.00 93.12 98 ARG A O 1
ATOM 797 N N . VAL A 1 99 ? -1.852 -5.895 10.600 1.00 93.62 99 VAL A N 1
ATOM 798 C CA . VAL A 1 99 ? -1.914 -5.599 12.045 1.00 93.62 99 VAL A CA 1
ATOM 799 C C . VAL A 1 99 ? -3.216 -4.898 12.424 1.00 93.62 99 VAL A C 1
ATOM 801 O O . VAL A 1 99 ? -3.817 -5.224 13.447 1.00 93.62 99 VAL A O 1
ATOM 804 N N . LEU A 1 100 ? -3.671 -3.945 11.609 1.00 91.88 100 LEU A N 1
ATOM 805 C CA . LEU A 1 100 ? -4.952 -3.281 11.827 1.00 91.88 100 LEU A CA 1
ATOM 806 C C . LEU A 1 100 ? -6.104 -4.296 11.747 1.00 91.88 100 LEU A C 1
ATOM 808 O O . LEU A 1 100 ? -6.988 -4.295 12.607 1.00 91.88 100 LEU A O 1
ATOM 812 N N . GLY A 1 101 ? -6.073 -5.193 10.763 1.00 90.31 101 GLY A N 1
ATOM 813 C CA . GLY A 1 101 ? -7.096 -6.210 10.539 1.00 90.31 101 GLY A CA 1
ATOM 814 C C . GLY A 1 101 ? -8.272 -5.713 9.682 1.00 90.31 101 GLY A C 1
ATOM 815 O O . GLY A 1 101 ? -8.268 -4.571 9.208 1.00 90.31 101 GLY A O 1
ATOM 816 N N . PRO A 1 102 ? -9.297 -6.558 9.473 1.00 90.38 102 PRO A N 1
ATOM 817 C CA . PRO A 1 102 ? -10.385 -6.302 8.526 1.00 90.38 102 PRO A CA 1
ATOM 818 C C . PRO A 1 102 ? -11.310 -5.143 8.940 1.00 90.38 102 PRO A C 1
ATOM 820 O O . PRO A 1 102 ? -11.205 -4.587 10.034 1.00 90.38 102 PRO A O 1
ATOM 823 N N . GLY A 1 103 ? -12.242 -4.779 8.051 1.00 87.81 103 GLY A N 1
ATOM 824 C CA . GLY A 1 103 ? -13.284 -3.773 8.315 1.00 87.81 103 GLY A CA 1
ATOM 825 C C . GLY A 1 103 ? -12.848 -2.319 8.113 1.00 87.81 103 GLY A C 1
ATOM 826 O O . GLY A 1 103 ? -13.514 -1.402 8.596 1.00 87.81 103 GLY A O 1
ATOM 827 N N . ARG A 1 104 ? -11.728 -2.107 7.416 1.00 89.19 104 ARG A N 1
ATOM 828 C CA . ARG A 1 104 ? -11.146 -0.790 7.143 1.00 89.19 104 ARG A CA 1
ATOM 829 C C . ARG A 1 104 ? -11.092 -0.538 5.649 1.00 89.19 104 ARG A C 1
ATOM 831 O O . ARG A 1 104 ? -10.746 -1.425 4.874 1.00 89.19 104 ARG A O 1
ATOM 838 N N . GLU A 1 105 ? -11.407 0.685 5.258 1.00 93.62 105 GLU A N 1
ATOM 839 C CA . GLU A 1 105 ? -11.205 1.167 3.902 1.00 93.62 105 GLU A CA 1
ATOM 840 C C . GLU A 1 105 ? -9.836 1.843 3.835 1.00 93.62 105 GLU A C 1
ATOM 842 O O . GLU A 1 105 ? -9.634 2.913 4.409 1.00 93.62 105 GLU A O 1
ATOM 847 N N . CYS A 1 106 ? -8.884 1.210 3.151 1.00 95.56 106 CYS A N 1
ATOM 848 C CA . CYS A 1 106 ? -7.585 1.811 2.881 1.00 95.56 106 CYS A CA 1
ATOM 849 C C . CYS A 1 106 ? -7.427 2.118 1.393 1.00 95.56 106 CYS A C 1
ATOM 851 O O . CYS A 1 106 ? -7.770 1.289 0.542 1.00 95.56 106 CYS A O 1
ATOM 853 N N . LYS A 1 107 ? -6.901 3.307 1.091 1.00 96.19 107 LYS A N 1
ATOM 854 C CA . LYS A 1 107 ? -6.546 3.746 -0.259 1.00 96.19 107 LYS A CA 1
ATOM 855 C C . LYS A 1 107 ? -5.104 4.215 -0.262 1.00 96.19 107 LYS A C 1
ATOM 857 O O . LYS A 1 107 ? -4.720 5.047 0.554 1.00 96.19 107 LYS A O 1
ATOM 862 N N . VAL A 1 108 ? -4.323 3.707 -1.202 1.00 95.12 108 VAL A N 1
ATOM 863 C CA . VAL A 1 108 ? -2.952 4.142 -1.446 1.00 95.12 108 VAL A CA 1
ATOM 864 C C . VAL A 1 108 ? -2.918 4.788 -2.821 1.00 95.12 108 VAL A C 1
ATOM 866 O O . VAL A 1 108 ? -3.066 4.110 -3.834 1.00 95.12 108 VAL A O 1
ATOM 869 N N . TYR A 1 109 ? -2.758 6.106 -2.850 1.00 93.56 109 TYR A N 1
ATOM 870 C CA . TYR A 1 109 ? -2.637 6.893 -4.068 1.00 93.56 109 TYR A CA 1
ATOM 871 C C . TYR A 1 109 ? -1.176 6.942 -4.485 1.00 93.56 109 TYR A C 1
ATOM 873 O O . TYR A 1 109 ? -0.312 7.372 -3.714 1.00 93.56 109 TYR A O 1
ATOM 881 N N . ILE A 1 110 ? -0.909 6.496 -5.707 1.00 90.06 110 ILE A N 1
ATOM 882 C CA . ILE A 1 110 ? 0.433 6.430 -6.277 1.00 90.06 110 ILE A CA 1
ATOM 883 C C . ILE A 1 110 ? 0.437 7.041 -7.671 1.00 90.06 110 ILE A C 1
ATOM 885 O O . ILE A 1 110 ? -0.564 7.003 -8.384 1.00 90.06 110 ILE A O 1
ATOM 889 N N . LYS A 1 111 ? 1.595 7.556 -8.077 1.00 87.94 111 LYS A N 1
ATOM 890 C CA . LYS A 1 111 ? 1.753 8.198 -9.379 1.00 87.94 111 LYS A CA 1
ATOM 891 C C . LYS A 1 111 ? 1.359 7.258 -10.526 1.00 87.94 111 LYS A C 1
ATOM 893 O O . LYS A 1 111 ? 1.733 6.081 -10.526 1.00 87.94 111 LYS A O 1
ATOM 898 N N . MET A 1 112 ? 0.679 7.821 -11.521 1.00 87.69 112 MET A N 1
ATOM 899 C CA . MET A 1 112 ? 0.131 7.123 -12.686 1.00 87.69 112 MET A CA 1
ATOM 900 C C . MET A 1 112 ? 1.053 6.066 -13.324 1.00 87.69 112 MET A C 1
ATOM 902 O O . MET A 1 112 ? 0.600 4.963 -13.613 1.00 87.69 112 MET A O 1
ATOM 906 N N . GLU A 1 113 ? 2.343 6.350 -13.533 1.00 86.06 113 GLU A N 1
ATOM 907 C CA . GLU A 1 113 ? 3.243 5.401 -14.210 1.00 86.06 113 GLU A CA 1
ATOM 908 C C . GLU A 1 113 ? 3.535 4.153 -13.364 1.00 86.06 113 GLU A C 1
ATOM 910 O O . GLU A 1 113 ? 3.657 3.050 -13.894 1.00 86.06 113 GLU A O 1
ATOM 915 N N . VAL A 1 114 ? 3.618 4.313 -12.040 1.00 88.75 114 VAL A N 1
ATOM 916 C CA . VAL A 1 114 ? 3.785 3.188 -11.108 1.00 88.75 114 VAL A CA 1
ATOM 917 C C . VAL A 1 114 ? 2.479 2.407 -11.010 1.00 88.75 114 VAL A C 1
ATOM 919 O O . VAL A 1 114 ? 2.490 1.177 -11.008 1.00 88.75 114 VAL A O 1
ATOM 922 N N . TRP A 1 115 ? 1.351 3.121 -10.973 1.00 92.62 115 TRP A N 1
ATOM 923 C CA . TRP A 1 115 ? 0.026 2.514 -10.961 1.00 92.62 115 TRP A CA 1
ATOM 924 C C . TRP A 1 115 ? -0.223 1.634 -12.185 1.00 92.62 115 TRP A C 1
ATOM 926 O O . TRP A 1 115 ? -0.645 0.495 -12.021 1.00 92.62 115 TRP A O 1
ATOM 936 N N . ASP A 1 116 ? 0.082 2.120 -13.392 1.00 91.00 116 ASP A N 1
ATOM 937 C CA . ASP A 1 116 ? -0.121 1.363 -14.634 1.00 91.00 116 ASP A CA 1
ATOM 938 C C . ASP A 1 116 ? 0.726 0.083 -14.653 1.00 91.00 116 ASP A C 1
ATOM 940 O O . ASP A 1 116 ? 0.233 -0.996 -14.990 1.00 91.00 116 ASP A O 1
ATOM 944 N N . GLY A 1 117 ? 1.983 0.176 -14.209 1.00 92.00 117 GLY A N 1
ATOM 945 C CA . GLY A 1 117 ? 2.858 -0.985 -14.072 1.00 92.00 117 GLY A CA 1
ATOM 946 C C . GLY A 1 117 ? 2.327 -2.019 -13.074 1.00 92.00 117 GLY A C 1
ATOM 947 O O . GLY A 1 117 ? 2.265 -3.207 -13.396 1.00 92.00 117 GLY A O 1
ATOM 948 N N . LEU A 1 118 ? 1.892 -1.579 -11.887 1.00 93.75 118 LEU A N 1
ATOM 949 C CA . LEU A 1 118 ? 1.303 -2.469 -10.881 1.00 93.75 118 LEU A CA 1
ATOM 950 C C . LEU A 1 118 ? -0.011 -3.084 -11.371 1.00 93.75 118 LEU A C 1
ATOM 952 O O . LEU A 1 118 ? -0.208 -4.286 -11.217 1.00 93.75 118 LEU A O 1
ATOM 956 N N . MET A 1 119 ? -0.885 -2.297 -12.002 1.00 93.88 119 MET A N 1
ATOM 957 C CA . MET A 1 119 ? -2.148 -2.787 -12.550 1.00 93.88 119 MET A CA 1
ATOM 958 C C . MET A 1 119 ? -1.896 -3.872 -13.601 1.00 93.88 119 MET A C 1
ATOM 960 O O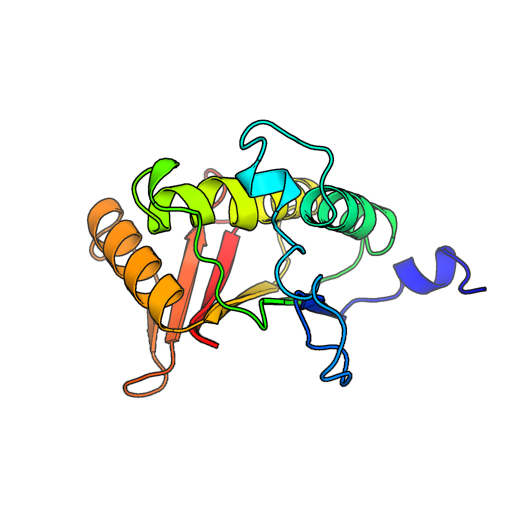 . MET A 1 119 ? -2.513 -4.930 -13.530 1.00 93.88 119 MET A O 1
ATOM 964 N N . LYS A 1 120 ? -0.974 -3.658 -14.550 1.00 93.38 120 LYS A N 1
ATOM 965 C CA . LYS A 1 120 ? -0.625 -4.659 -15.576 1.00 93.38 120 LYS A CA 1
ATOM 966 C C . LYS A 1 120 ? -0.085 -5.946 -14.965 1.00 93.38 120 LYS A C 1
ATOM 968 O O . LYS A 1 120 ? -0.492 -7.031 -15.375 1.00 93.38 120 LYS A O 1
ATOM 973 N N . MET A 1 121 ? 0.800 -5.826 -13.977 1.00 94.06 121 MET A N 1
ATOM 974 C CA . MET A 1 121 ? 1.352 -6.974 -13.261 1.00 94.06 121 MET A CA 1
ATOM 975 C C . MET A 1 121 ? 0.253 -7.765 -12.536 1.00 94.06 121 MET A C 1
ATOM 977 O O . MET A 1 121 ? 0.157 -8.976 -12.715 1.00 94.06 121 MET A O 1
ATOM 981 N N . HIS A 1 122 ? -0.623 -7.095 -11.779 1.00 93.94 122 HIS A N 1
ATOM 982 C CA . HIS A 1 122 ? -1.736 -7.747 -11.075 1.00 93.94 122 HIS A CA 1
ATOM 983 C C . HIS A 1 122 ? -2.775 -8.322 -12.041 1.00 93.94 122 HIS A C 1
ATOM 985 O O . HIS A 1 122 ? -3.271 -9.421 -11.818 1.00 93.94 122 HIS A O 1
ATOM 991 N N . MET A 1 123 ? -3.059 -7.645 -13.154 1.00 93.44 123 MET A N 1
ATOM 992 C CA . MET A 1 123 ? -3.933 -8.170 -14.205 1.00 93.44 123 MET A CA 1
ATOM 993 C C . MET A 1 123 ? -3.354 -9.451 -14.819 1.00 93.44 123 MET A C 1
ATOM 995 O O . MET A 1 123 ? -4.099 -10.379 -15.115 1.00 93.44 123 MET A O 1
ATOM 999 N N . GLY A 1 124 ? -2.030 -9.537 -14.975 1.00 94.00 124 GLY A N 1
ATOM 1000 C CA . GLY A 1 124 ? -1.358 -10.758 -15.424 1.00 94.00 124 GLY A CA 1
ATOM 1001 C C . GLY A 1 124 ? -1.479 -11.925 -14.438 1.00 94.00 124 GLY A C 1
ATOM 1002 O O . GLY A 1 124 ? -1.545 -13.072 -14.870 1.00 94.00 124 GLY A O 1
ATOM 1003 N N . LEU A 1 125 ? -1.535 -11.642 -13.131 1.00 91.31 125 LEU A N 1
ATOM 1004 C CA . LEU A 1 125 ? -1.628 -12.657 -12.074 1.00 91.31 125 LEU A CA 1
ATOM 1005 C C . LEU A 1 125 ? -3.064 -13.136 -11.819 1.00 91.31 125 LEU A C 1
ATOM 1007 O O . LEU A 1 125 ? -3.284 -14.330 -11.643 1.00 91.31 125 LEU A O 1
ATOM 1011 N N . TYR A 1 126 ? -4.025 -12.211 -11.787 1.00 90.50 126 TYR A N 1
ATOM 1012 C CA . TYR A 1 126 ? -5.409 -12.477 -11.374 1.00 90.50 126 TYR A CA 1
ATOM 1013 C C . TYR A 1 126 ? -6.409 -12.471 -12.540 1.00 90.50 126 TYR A C 1
ATOM 1015 O O . TYR A 1 126 ? -7.553 -12.899 -12.386 1.00 90.50 126 TYR A O 1
ATOM 1023 N N . GLY A 1 127 ? -6.015 -11.979 -13.717 1.00 92.06 127 GLY A N 1
ATOM 1024 C CA . GLY A 1 127 ? -6.889 -11.897 -14.884 1.00 92.06 127 GLY A CA 1
ATOM 1025 C C . GLY A 1 127 ? -8.189 -11.146 -14.589 1.00 92.06 127 GLY A C 1
ATOM 1026 O O . GLY A 1 127 ? -8.193 -10.078 -13.982 1.00 92.06 127 GLY A O 1
ATOM 1027 N N . SER A 1 128 ? -9.314 -11.727 -15.008 1.00 90.00 128 SER A N 1
ATOM 1028 C CA . SER A 1 128 ? -10.650 -11.147 -14.822 1.00 90.00 128 SER A CA 1
ATOM 1029 C C . SER A 1 128 ? -11.139 -11.121 -13.371 1.00 90.00 128 SER A C 1
ATOM 1031 O O . SER A 1 128 ? -12.161 -10.496 -13.101 1.00 90.00 128 SER A O 1
ATOM 1033 N N . GLU A 1 129 ? -10.461 -11.805 -12.447 1.00 90.50 129 GLU A N 1
ATOM 1034 C CA . GLU A 1 129 ? -10.817 -11.790 -11.022 1.00 90.50 129 GLU A CA 1
ATOM 1035 C C . GLU A 1 129 ? -10.292 -10.538 -10.306 1.00 90.50 129 GLU A C 1
ATOM 1037 O O . GLU A 1 129 ? -10.729 -10.228 -9.194 1.00 90.50 129 GLU A O 1
ATOM 1042 N N . LEU A 1 130 ? -9.385 -9.784 -10.940 1.00 92.31 130 LEU A N 1
ATOM 1043 C CA . LEU A 1 130 ? -8.917 -8.516 -10.401 1.00 92.31 130 LEU A CA 1
ATOM 1044 C C . LEU A 1 130 ? -10.066 -7.504 -10.384 1.00 92.31 130 LEU A C 1
ATOM 1046 O O . LEU A 1 130 ? -10.587 -7.096 -11.422 1.00 92.31 130 LEU A O 1
ATOM 1050 N N . ARG A 1 131 ? -10.439 -7.042 -9.190 1.00 94.31 131 ARG A N 1
ATOM 1051 C CA . ARG A 1 131 ? -11.437 -5.982 -9.047 1.00 94.31 131 ARG A CA 1
ATOM 1052 C C . ARG A 1 131 ? -10.808 -4.635 -9.394 1.00 94.31 131 ARG A C 1
ATOM 1054 O O . ARG A 1 131 ? -9.971 -4.132 -8.648 1.00 94.31 131 ARG A O 1
ATOM 1061 N N . ILE A 1 132 ? -11.266 -4.041 -10.491 1.00 93.62 132 ILE A N 1
ATOM 1062 C CA . ILE A 1 132 ? -10.822 -2.739 -11.000 1.00 93.62 132 ILE A CA 1
ATOM 1063 C C . ILE A 1 132 ? -12.037 -1.815 -11.110 1.00 93.62 132 ILE A C 1
ATOM 1065 O O . ILE A 1 132 ? -13.099 -2.221 -11.576 1.00 93.62 132 ILE A O 1
ATOM 1069 N N . GLU A 1 133 ? -11.875 -0.564 -10.698 1.00 95.00 133 GLU A N 1
ATOM 1070 C CA . GLU A 1 133 ? -12.865 0.497 -10.844 1.00 95.00 133 GLU A CA 1
ATOM 1071 C C . GLU A 1 133 ? -12.206 1.683 -11.553 1.00 95.00 133 GLU A C 1
ATOM 1073 O O . GLU A 1 133 ? -11.258 2.270 -11.034 1.00 95.00 133 GLU A O 1
ATOM 1078 N N . MET A 1 134 ? -12.697 2.024 -12.744 1.00 91.50 134 MET A N 1
ATOM 1079 C CA . MET A 1 134 ? -12.177 3.127 -13.557 1.00 91.50 134 MET A CA 1
ATOM 1080 C C . MET A 1 134 ? -13.123 4.327 -13.494 1.00 91.50 134 MET A C 1
ATOM 1082 O O . MET A 1 134 ? -14.338 4.167 -13.609 1.00 91.50 134 MET A O 1
ATOM 1086 N N . ASN A 1 135 ? -12.564 5.528 -13.364 1.00 83.12 135 ASN A N 1
ATOM 1087 C CA . ASN A 1 135 ? -13.274 6.800 -13.433 1.00 83.12 135 ASN A CA 1
ATOM 1088 C C . ASN A 1 135 ? -12.751 7.619 -14.625 1.00 83.12 135 ASN A C 1
ATOM 1090 O O . ASN A 1 135 ? -11.988 8.569 -14.485 1.00 83.12 135 ASN A O 1
ATOM 1094 N N . GLY A 1 136 ? -13.136 7.218 -15.836 1.00 79.75 136 GLY A N 1
ATOM 1095 C CA . GLY A 1 136 ? -12.620 7.809 -17.072 1.00 79.75 136 GLY A CA 1
ATOM 1096 C C . GLY A 1 136 ? -11.331 7.141 -17.559 1.00 79.75 136 GLY A C 1
ATOM 1097 O O . GLY A 1 136 ? -11.087 5.971 -17.284 1.00 79.75 136 GLY A O 1
ATOM 1098 N N . TYR A 1 137 ? -10.540 7.869 -18.354 1.00 69.06 137 TYR A N 1
ATOM 1099 C CA . TYR A 1 137 ? -9.400 7.294 -19.086 1.00 69.06 137 TYR A CA 1
ATOM 1100 C C . TYR A 1 137 ? -8.097 7.220 -18.280 1.00 69.06 137 TYR A C 1
ATOM 1102 O O . TYR A 1 137 ? -7.226 6.427 -18.622 1.00 69.06 137 TYR A O 1
ATOM 1110 N N . MET A 1 138 ? -7.940 8.077 -17.268 1.00 71.25 138 MET A N 1
ATOM 1111 C CA . MET A 1 138 ? -6.671 8.262 -16.546 1.00 71.25 138 MET A CA 1
ATOM 1112 C C . MET A 1 138 ? -6.799 8.097 -15.032 1.00 71.25 138 MET A C 1
ATOM 1114 O O . MET A 1 138 ? -5.798 8.174 -14.332 1.00 71.25 138 MET A O 1
ATOM 1118 N N . GLU A 1 139 ? -8.009 7.878 -14.521 1.00 85.75 139 GLU A N 1
ATOM 1119 C CA . GLU A 1 139 ? -8.235 7.679 -13.095 1.00 85.75 139 GLU A CA 1
ATOM 1120 C C . GLU A 1 139 ? -8.848 6.308 -12.861 1.00 85.75 139 GLU A C 1
ATOM 1122 O O . GLU A 1 139 ? -9.814 5.913 -13.517 1.00 85.75 139 GLU A O 1
ATOM 1127 N N . GLY A 1 140 ? -8.300 5.578 -11.903 1.00 93.38 140 GLY A N 1
ATOM 1128 C CA . GLY A 1 140 ? -8.800 4.272 -11.538 1.00 93.38 140 GLY A CA 1
ATOM 1129 C C . GLY A 1 140 ? -8.218 3.777 -10.231 1.00 93.38 140 GLY A C 1
ATOM 1130 O O . GLY A 1 140 ? -7.281 4.335 -9.655 1.00 93.38 140 GLY A O 1
ATOM 1131 N N . ARG A 1 141 ? -8.797 2.687 -9.750 1.00 95.94 141 ARG A N 1
ATOM 1132 C CA . ARG A 1 141 ? -8.296 1.947 -8.604 1.00 95.94 141 ARG A CA 1
ATOM 1133 C C . ARG A 1 141 ? -8.485 0.462 -8.817 1.00 95.94 141 ARG A C 1
ATOM 1135 O O . ARG A 1 141 ? -9.465 0.042 -9.424 1.00 95.94 141 ARG A O 1
ATOM 1142 N N . PHE A 1 142 ? -7.580 -0.335 -8.279 1.00 95.56 142 PHE A N 1
ATOM 1143 C CA . PHE A 1 142 ? -7.759 -1.780 -8.232 1.00 95.56 142 PHE A CA 1
ATOM 1144 C C . PHE A 1 142 ? -7.548 -2.294 -6.813 1.00 95.56 142 PHE A C 1
ATOM 1146 O O . PHE A 1 142 ? -6.823 -1.693 -6.015 1.00 95.56 142 PHE A O 1
ATOM 1153 N N . TRP A 1 143 ? -8.261 -3.363 -6.476 1.00 94.94 143 TRP A N 1
ATOM 1154 C CA . TRP A 1 143 ? -8.232 -3.958 -5.149 1.00 94.94 143 TRP A CA 1
ATOM 1155 C C . TRP A 1 143 ? -7.105 -4.978 -5.062 1.00 94.94 143 TRP A C 1
ATOM 1157 O O . TRP A 1 143 ? -7.083 -5.941 -5.830 1.00 94.94 143 TRP A O 1
ATOM 1167 N N . LYS A 1 144 ? -6.207 -4.800 -4.093 1.00 94.69 144 LYS A N 1
ATOM 1168 C CA . LYS A 1 144 ? -5.184 -5.788 -3.75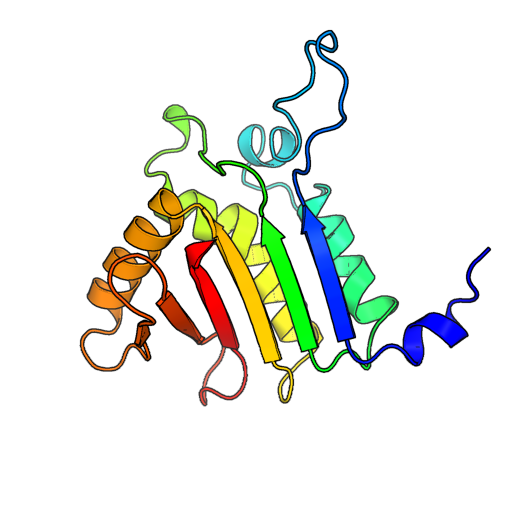8 1.00 94.69 144 LYS A CA 1
ATOM 1169 C C . LYS A 1 144 ? -5.580 -6.544 -2.492 1.00 94.69 144 LYS A C 1
ATOM 1171 O O . LYS A 1 144 ? -5.784 -5.946 -1.435 1.00 94.69 144 LYS A O 1
ATOM 1176 N N . VAL A 1 145 ? -5.662 -7.867 -2.604 1.00 92.44 145 VAL A N 1
ATOM 1177 C CA . VAL A 1 145 ? -5.966 -8.787 -1.497 1.00 92.44 145 VAL A CA 1
ATOM 1178 C C . VAL A 1 145 ? -4.694 -9.101 -0.703 1.00 92.44 145 VAL A C 1
ATOM 1180 O O . VAL A 1 145 ? -3.639 -9.320 -1.294 1.00 92.44 145 VAL A O 1
ATOM 1183 N N . LEU A 1 146 ? -4.790 -9.144 0.633 1.00 91.38 146 LEU A N 1
ATOM 1184 C CA . LEU A 1 146 ? -3.651 -9.363 1.542 1.00 91.38 146 LEU A CA 1
ATOM 1185 C C . LEU A 1 146 ? -3.701 -10.649 2.369 1.00 91.38 146 LEU A C 1
ATOM 1187 O O . LEU A 1 146 ? -2.714 -10.968 3.037 1.00 91.38 146 LEU A O 1
ATOM 1191 N N . GLY A 1 147 ? -4.813 -11.381 2.338 1.00 81.06 147 GLY A N 1
ATOM 1192 C CA . GLY A 1 147 ? -4.982 -12.622 3.086 1.00 81.06 147 GLY A CA 1
ATOM 1193 C C . GLY A 1 147 ? -6.084 -13.516 2.511 1.00 81.06 147 GLY A C 1
ATOM 1194 O O . GLY A 1 147 ? -6.877 -13.066 1.679 1.00 81.06 147 GLY A O 1
ATOM 1195 N N . PRO A 1 148 ? -6.142 -14.788 2.941 1.00 69.12 148 PRO A N 1
ATOM 1196 C CA . PRO A 1 148 ? -7.172 -15.720 2.500 1.00 69.12 148 PRO A CA 1
ATOM 1197 C C . PRO A 1 148 ? -8.556 -15.228 2.951 1.00 69.12 148 PRO A C 1
ATOM 1199 O O . PRO A 1 148 ? -8.730 -14.832 4.099 1.00 69.12 148 PRO A O 1
ATOM 1202 N N . GLY A 1 149 ? -9.536 -15.238 2.043 1.00 69.75 149 GLY A N 1
ATOM 1203 C CA . GLY A 1 149 ? -10.922 -14.835 2.330 1.00 69.75 149 GLY A CA 1
ATOM 1204 C C . GLY A 1 149 ? -11.321 -13.429 1.869 1.00 69.75 149 GLY A C 1
ATOM 1205 O O . GLY A 1 149 ? -12.462 -13.039 2.079 1.00 69.75 149 GLY A O 1
ATOM 1206 N N . ASN A 1 150 ? -10.429 -12.672 1.215 1.00 70.50 150 ASN A N 1
ATOM 1207 C CA . ASN A 1 150 ? -10.702 -11.327 0.672 1.00 70.50 150 ASN A CA 1
ATOM 1208 C C . ASN A 1 150 ? -11.149 -10.271 1.709 1.00 70.50 150 ASN A C 1
ATOM 1210 O O . ASN A 1 150 ? -11.556 -9.175 1.325 1.00 70.50 150 ASN A O 1
ATOM 1214 N N . GLU A 1 151 ? -11.050 -10.560 3.010 1.00 80.88 151 GLU A N 1
ATOM 1215 C CA . GLU A 1 151 ? -11.504 -9.662 4.085 1.00 80.88 151 GLU A CA 1
ATOM 1216 C C . GLU A 1 151 ? -10.515 -8.529 4.390 1.00 80.88 151 GLU A C 1
ATOM 1218 O O . GLU A 1 151 ? -10.903 -7.473 4.895 1.00 80.88 151 GLU A O 1
ATOM 1223 N N . VAL A 1 152 ? -9.231 -8.743 4.085 1.00 88.94 152 VAL A N 1
ATOM 1224 C CA . VAL A 1 152 ? -8.159 -7.760 4.266 1.00 88.94 152 VAL A CA 1
ATOM 1225 C C . VAL A 1 152 ? -7.558 -7.442 2.906 1.00 88.94 152 VAL A C 1
ATOM 1227 O O . VAL A 1 152 ? -7.058 -8.321 2.200 1.00 88.94 152 VAL A O 1
ATOM 1230 N N . GLY A 1 153 ? -7.604 -6.169 2.546 1.00 93.56 153 GLY A N 1
ATOM 1231 C CA . GLY A 1 153 ? -7.065 -5.650 1.304 1.00 93.56 153 GLY A CA 1
ATOM 1232 C C . GLY A 1 153 ? -7.125 -4.133 1.289 1.00 93.56 153 GLY A C 1
ATOM 1233 O O . GLY A 1 153 ? -7.518 -3.503 2.275 1.00 93.56 153 GLY A O 1
ATOM 1234 N N . TYR A 1 154 ? -6.713 -3.550 0.175 1.00 96.19 154 TYR A N 1
ATOM 1235 C CA . TYR A 1 154 ? -6.725 -2.106 -0.001 1.00 96.19 154 TYR A CA 1
ATOM 1236 C C . TYR A 1 154 ? -6.836 -1.724 -1.468 1.00 96.19 154 TYR A C 1
ATOM 1238 O O . TYR A 1 154 ? -6.568 -2.516 -2.373 1.00 96.19 154 TYR A O 1
ATOM 1246 N N . TRP A 1 155 ? -7.241 -0.481 -1.692 1.00 96.56 155 TRP A N 1
ATOM 1247 C CA . TRP A 1 155 ? -7.288 0.112 -3.015 1.00 96.56 155 TRP A CA 1
ATOM 1248 C C . TRP A 1 155 ? -5.943 0.725 -3.367 1.00 96.56 155 TRP A C 1
ATOM 1250 O O . TRP A 1 155 ? -5.446 1.584 -2.641 1.00 96.56 155 TRP A O 1
ATOM 1260 N N . ILE A 1 156 ? -5.394 0.337 -4.512 1.00 96.00 156 ILE A N 1
ATOM 1261 C CA . ILE A 1 156 ? -4.291 1.051 -5.148 1.00 96.00 156 ILE A CA 1
ATOM 1262 C C . ILE A 1 156 ? -4.911 2.005 -6.165 1.00 96.00 156 ILE A C 1
ATOM 1264 O O . ILE A 1 156 ? -5.474 1.576 -7.174 1.00 96.00 156 ILE A O 1
ATOM 1268 N N . CYS A 1 157 ? -4.850 3.298 -5.870 1.00 95.25 157 CYS A N 1
ATOM 1269 C CA . CYS A 1 157 ? -5.467 4.367 -6.645 1.00 95.25 157 CYS A CA 1
ATOM 1270 C C . CYS A 1 157 ? -4.417 5.082 -7.499 1.00 95.25 157 CYS A C 1
ATOM 1272 O O . CYS A 1 157 ? -3.302 5.337 -7.039 1.00 95.25 157 CYS A O 1
ATOM 1274 N N . SER A 1 158 ? -4.785 5.456 -8.720 1.00 91.56 158 SER A N 1
ATOM 1275 C CA . SER A 1 158 ? -4.015 6.417 -9.507 1.00 91.56 158 SER A CA 1
ATOM 1276 C C . SER A 1 158 ? -4.106 7.795 -8.842 1.00 91.56 158 SER A C 1
ATOM 1278 O O . SER A 1 158 ? -5.209 8.239 -8.508 1.00 91.56 158 SER A O 1
ATOM 1280 N N . GLY A 1 159 ? -2.969 8.459 -8.647 1.00 77.38 159 GLY A N 1
ATOM 1281 C CA . GLY A 1 159 ? -2.855 9.815 -8.105 1.00 77.38 159 GLY A CA 1
ATOM 1282 C C . GLY A 1 159 ? -1.918 10.707 -8.906 1.00 77.38 159 GLY A C 1
ATOM 1283 O O . GLY A 1 159 ? -1.191 10.191 -9.792 1.00 77.38 159 GLY A O 1
#

Radius of gyration: 16.24 Å; chains: 1; bounding box: 34×41×43 Å

pLDDT: mean 84.22, std 13.25, range [44.47, 96.56]

Sequence (159 aa):
MLLPQRLRGVQTLEMRWLKKPRQANEANFMYALQDLWADPTTTDSEVHALCRVVPESFPNVRQLDIVLDRFVSPPEKLGEPIPIVERLVLGPIEDMLRVLGPGRECKVYIKMEVWDGLMKMHMGLYGSELRIEMNGYMEGRFWKVLGPGNEVGYWICSG

Foldseek 3Di:
DDDLVVLQPDQADEAEPLDDDPDPDDPCSPPQCVVCLVPVPDCPGPLNVVLVVCCVRHLNHQEYEYEDPDDQAHDCVVPDGQVSCCCRRVVSVLVSLVSSFFNHEYEYEDAQVSLVVNVVVVCVVQPPNWAKADDPDRWIWTWDANDPPSRTIYIYIYD

Secondary structure (DSSP, 8-state):
---HHHHTT--EEEEEESPPPS-TT-TTTT-TTHHHHH-TT-S-SHHHHHHHHHHHH-TT--EEEEEE-S-----GGG--HHHHHIIIIIHHHHHHHHHH-SS-EEEEEE-HHHHHHHHHHHHHHHGGGS-EEE-SSS-EEEEEE-STTS-SEEEEEE-